Protein AF-A0A7C2AJS7-F1 (afdb_monomer_lite)

Secondary structure (DSSP, 8-state):
--HHHHHHHHHHHHTT-HHHHHHHTTTS-HHHHHHHHGGGTSPPEEEEPTT-SS-SEEEEETTEEEEE-----SSS---TTSTTS--

Structure (mmCIF, N/CA/C/O backbone):
data_AF-A0A7C2AJS7-F1
#
_entry.id   AF-A0A7C2AJS7-F1
#
loop_
_atom_site.group_PDB
_atom_site.id
_atom_site.type_symbol
_atom_site.label_atom_id
_atom_site.label_alt_id
_atom_site.label_comp_id
_atom_site.label_asym_id
_atom_site.label_entity_id
_atom_site.label_seq_id
_atom_site.pdbx_PDB_ins_code
_atom_site.Cartn_x
_atom_site.Cartn_y
_atom_site.Cartn_z
_atom_site.occupancy
_atom_site.B_iso_or_equiv
_atom_site.auth_seq_id
_atom_site.auth_comp_id
_atom_site.auth_asym_id
_atom_site.auth_atom_id
_atom_site.pdbx_PDB_model_num
ATOM 1 N N . MET A 1 1 ? 18.878 -6.380 -4.707 1.00 41.38 1 MET A N 1
ATOM 2 C CA . MET A 1 1 ? 18.235 -7.164 -3.625 1.00 41.38 1 MET A CA 1
ATOM 3 C C . MET A 1 1 ? 17.354 -6.331 -2.675 1.00 41.38 1 MET A C 1
ATOM 5 O O . MET A 1 1 ? 16.672 -6.942 -1.872 1.00 41.38 1 MET A O 1
ATOM 9 N N . GLY A 1 2 ? 17.306 -4.987 -2.758 1.00 49.41 2 GLY A N 1
ATOM 10 C CA . GLY A 1 2 ? 16.481 -4.155 -1.853 1.00 49.41 2 GLY A CA 1
ATOM 11 C C . GLY A 1 2 ? 15.018 -3.929 -2.272 1.00 49.41 2 GLY A C 1
ATOM 12 O O . GLY A 1 2 ? 14.161 -3.807 -1.404 1.00 49.41 2 GLY A O 1
ATOM 13 N N . GLY A 1 3 ? 14.708 -3.936 -3.576 1.00 58.50 3 GLY A N 1
ATOM 14 C CA . GLY A 1 3 ? 13.352 -3.644 -4.071 1.00 58.50 3 GLY A CA 1
ATOM 15 C C . GLY A 1 3 ? 12.274 -4.618 -3.578 1.00 58.50 3 GLY A C 1
ATOM 16 O O . GLY A 1 3 ? 11.159 -4.203 -3.284 1.00 58.50 3 GLY A O 1
ATOM 17 N N . SER A 1 4 ? 12.622 -5.894 -3.367 1.00 68.00 4 SER A N 1
ATOM 18 C CA . SER A 1 4 ? 11.657 -6.916 -2.940 1.00 68.00 4 SER A CA 1
ATOM 19 C C . SER A 1 4 ? 11.132 -6.726 -1.514 1.00 68.00 4 SER A C 1
ATOM 21 O O . SER A 1 4 ? 10.046 -7.210 -1.207 1.00 68.00 4 SER A O 1
ATOM 23 N N . ASN A 1 5 ? 11.874 -6.049 -0.631 1.00 86.06 5 ASN A N 1
ATOM 24 C CA . ASN A 1 5 ? 11.421 -5.813 0.741 1.00 86.06 5 ASN A CA 1
ATOM 25 C C . ASN A 1 5 ? 10.390 -4.682 0.792 1.00 86.06 5 ASN A C 1
ATOM 27 O O . ASN A 1 5 ? 9.326 -4.871 1.377 1.00 86.06 5 ASN A O 1
ATOM 31 N N . TYR A 1 6 ? 10.660 -3.561 0.115 1.00 90.44 6 TYR A N 1
ATOM 32 C CA . TYR A 1 6 ? 9.721 -2.438 0.029 1.00 90.44 6 TYR A CA 1
ATOM 33 C C . TYR A 1 6 ? 8.452 -2.803 -0.744 1.00 90.44 6 TYR A C 1
ATOM 35 O O . TYR A 1 6 ? 7.358 -2.423 -0.340 1.00 90.44 6 TYR A O 1
ATOM 43 N N . GLU A 1 7 ? 8.573 -3.606 -1.804 1.00 91.88 7 GLU A N 1
ATOM 44 C CA . GLU A 1 7 ? 7.419 -4.133 -2.540 1.00 91.88 7 GLU A CA 1
ATOM 45 C C . GLU A 1 7 ? 6.500 -4.964 -1.625 1.00 91.88 7 GLU A C 1
ATOM 47 O O . GLU A 1 7 ? 5.283 -4.771 -1.601 1.00 91.88 7 GLU A O 1
ATOM 52 N N . ARG A 1 8 ? 7.082 -5.862 -0.818 1.00 92.81 8 ARG A N 1
ATOM 53 C CA . ARG A 1 8 ? 6.331 -6.686 0.142 1.00 92.81 8 ARG A CA 1
ATOM 54 C C . ARG A 1 8 ? 5.693 -5.853 1.247 1.00 92.81 8 ARG A C 1
ATOM 56 O O . ARG A 1 8 ? 4.560 -6.144 1.623 1.00 92.81 8 ARG A O 1
ATOM 63 N N . GLU A 1 9 ? 6.402 -4.850 1.753 1.00 95.69 9 GLU A N 1
ATOM 64 C CA . GLU A 1 9 ? 5.891 -3.942 2.779 1.00 95.69 9 GLU A CA 1
ATOM 65 C C . GLU A 1 9 ? 4.701 -3.129 2.255 1.00 95.69 9 GLU A C 1
ATOM 67 O O . GLU A 1 9 ? 3.625 -3.170 2.854 1.00 95.69 9 GLU A O 1
ATOM 72 N N . LEU A 1 10 ? 4.843 -2.485 1.090 1.00 96.06 10 LEU A N 1
ATOM 73 C CA . LEU A 1 10 ? 3.762 -1.725 0.457 1.00 96.06 10 LEU A CA 1
ATOM 74 C C . LEU A 1 10 ? 2.555 -2.615 0.150 1.00 96.06 10 LEU A C 1
ATOM 76 O O . LEU A 1 10 ? 1.420 -2.232 0.433 1.00 96.06 10 LEU A O 1
ATOM 80 N N . LYS A 1 11 ? 2.785 -3.828 -0.368 1.00 96.44 11 LYS A N 1
ATOM 81 C CA . LYS A 1 11 ? 1.722 -4.819 -0.564 1.00 96.44 11 LYS A CA 1
ATOM 82 C C . LYS A 1 11 ? 0.982 -5.105 0.747 1.00 96.44 11 LYS A C 1
ATOM 84 O O . LYS A 1 11 ? -0.245 -5.072 0.753 1.00 96.44 11 LYS A O 1
ATOM 89 N N . GLY A 1 12 ? 1.702 -5.373 1.839 1.00 97.69 12 GLY A N 1
ATOM 90 C CA . GLY A 1 12 ? 1.103 -5.660 3.145 1.00 97.69 12 GLY A CA 1
ATOM 91 C C . GLY A 1 12 ? 0.280 -4.489 3.685 1.00 97.69 12 GLY A C 1
ATOM 92 O O . GLY A 1 12 ? -0.843 -4.697 4.138 1.00 97.69 12 GLY A O 1
ATOM 93 N N . ILE A 1 13 ? 0.781 -3.256 3.553 1.00 97.88 13 ILE A N 1
ATOM 94 C CA . ILE A 1 13 ? 0.041 -2.039 3.920 1.00 97.88 13 ILE A CA 1
ATOM 95 C C . ILE A 1 13 ? -1.267 -1.951 3.129 1.00 97.88 13 ILE A C 1
ATOM 97 O O . ILE A 1 13 ? -2.336 -1.831 3.722 1.00 97.88 13 ILE A O 1
ATOM 101 N N . LEU A 1 14 ? -1.200 -2.045 1.798 1.00 97.81 14 LEU A N 1
ATOM 102 C CA . LEU A 1 14 ? -2.364 -1.889 0.921 1.00 97.81 14 LEU A CA 1
ATOM 103 C C . LEU A 1 14 ? -3.415 -2.989 1.126 1.00 97.81 14 LEU A C 1
ATOM 105 O O . LEU A 1 14 ? -4.609 -2.707 1.053 1.00 97.81 14 LEU A O 1
ATOM 109 N N . GLN A 1 15 ? -2.990 -4.221 1.415 1.00 98.06 15 GLN A N 1
ATOM 110 C CA . GLN A 1 15 ? -3.889 -5.337 1.731 1.00 98.06 15 GLN A CA 1
ATOM 111 C C . GLN A 1 15 ? -4.483 -5.269 3.145 1.00 98.06 15 GLN A C 1
ATOM 113 O O . GLN A 1 15 ? -5.320 -6.103 3.485 1.00 98.06 15 GLN A O 1
ATOM 118 N N . GLY A 1 16 ? -4.063 -4.307 3.971 1.00 97.88 16 GLY A N 1
ATOM 119 C CA . GLY A 1 16 ? -4.489 -4.218 5.363 1.00 97.88 16 GLY A CA 1
ATOM 120 C C . GLY A 1 16 ? -3.937 -5.342 6.238 1.00 97.88 16 GLY A C 1
ATOM 121 O O . GLY A 1 16 ? -4.603 -5.791 7.168 1.00 97.88 16 GLY A O 1
ATOM 122 N N . ASP A 1 17 ? -2.716 -5.813 5.976 1.00 98.25 17 ASP A N 1
ATOM 123 C CA . ASP A 1 17 ? -2.065 -6.771 6.865 1.00 98.25 17 ASP A CA 1
ATOM 124 C C . ASP A 1 17 ? -1.726 -6.106 8.208 1.00 98.25 17 ASP A C 1
ATOM 126 O O . ASP A 1 17 ? -0.833 -5.259 8.316 1.00 98.25 17 ASP A O 1
ATOM 130 N N . LYS A 1 18 ? -2.438 -6.513 9.263 1.00 97.75 18 LYS A N 1
ATOM 131 C CA . LYS A 1 18 ? -2.323 -5.897 10.591 1.00 97.75 18 LYS A CA 1
ATOM 132 C C . LYS A 1 18 ? -0.909 -5.992 11.168 1.00 97.75 18 LYS A C 1
ATOM 134 O O . LYS A 1 18 ? -0.473 -5.066 11.847 1.00 97.75 18 LYS A O 1
ATOM 139 N N . SER A 1 19 ? -0.187 -7.083 10.906 1.00 97.94 19 SER A N 1
ATOM 140 C CA . SER A 1 19 ? 1.178 -7.265 11.415 1.00 97.94 19 SER A CA 1
ATOM 141 C C . SER A 1 19 ? 2.162 -6.291 10.759 1.00 97.94 19 SER A C 1
ATOM 143 O O . SER A 1 19 ? 2.952 -5.643 11.450 1.00 97.94 19 SER A O 1
ATOM 145 N N . THR A 1 20 ? 2.030 -6.100 9.447 1.00 97.94 20 THR A N 1
ATOM 146 C CA . THR A 1 20 ? 2.793 -5.139 8.654 1.00 97.94 20 THR A CA 1
ATOM 147 C C . THR A 1 20 ? 2.478 -3.726 9.120 1.00 97.94 20 THR A C 1
ATOM 149 O O . THR A 1 20 ? 3.400 -2.985 9.448 1.00 97.94 20 THR A O 1
ATOM 152 N N . LEU A 1 21 ? 1.196 -3.372 9.262 1.00 98.12 21 LEU A N 1
ATOM 153 C CA . LEU A 1 21 ? 0.775 -2.052 9.744 1.00 98.12 21 LEU A CA 1
ATOM 154 C C . LEU A 1 21 ? 1.358 -1.722 11.122 1.00 98.12 21 LEU A C 1
ATOM 156 O O . LEU A 1 21 ? 1.879 -0.628 11.326 1.00 98.12 21 LEU A O 1
ATOM 160 N N . LEU A 1 22 ? 1.318 -2.662 12.070 1.00 97.56 22 LEU A N 1
ATOM 161 C CA . LEU A 1 22 ? 1.907 -2.463 13.398 1.00 97.56 22 LEU A CA 1
ATOM 162 C C . LEU A 1 22 ? 3.430 -2.285 13.337 1.00 97.56 22 LEU A C 1
ATOM 164 O O . LEU A 1 22 ? 3.972 -1.470 14.080 1.00 97.56 22 LEU A O 1
ATOM 168 N N . SER A 1 23 ? 4.107 -3.017 12.451 1.00 97.19 23 SER A N 1
ATOM 169 C CA . SER A 1 23 ? 5.555 -2.913 12.260 1.00 97.19 23 SER A CA 1
ATOM 170 C C . SER A 1 23 ? 5.967 -1.556 11.678 1.00 97.19 23 SER A C 1
ATOM 172 O O . SER A 1 23 ? 6.855 -0.901 12.227 1.00 97.19 23 SER A O 1
ATOM 174 N N . VAL A 1 24 ? 5.304 -1.105 10.606 1.00 96.00 24 VAL A N 1
ATOM 175 C CA . VAL A 1 24 ? 5.668 0.134 9.890 1.00 96.00 24 VAL A CA 1
ATOM 176 C C . VAL A 1 24 ? 5.263 1.396 10.650 1.00 96.00 24 VAL A C 1
ATOM 178 O O . VAL A 1 24 ? 5.948 2.408 10.565 1.00 96.00 24 VAL A O 1
ATOM 181 N N . THR A 1 25 ? 4.195 1.336 11.453 1.00 97.50 25 THR A N 1
ATOM 182 C CA . THR A 1 25 ? 3.702 2.494 12.225 1.00 97.50 25 THR A CA 1
ATOM 183 C C . THR A 1 25 ? 4.301 2.614 13.626 1.00 97.50 25 THR A C 1
ATOM 185 O O . THR A 1 25 ? 3.910 3.501 14.385 1.00 97.50 25 THR A O 1
ATOM 188 N N . LYS A 1 26 ? 5.258 1.753 14.005 1.00 96.75 26 LYS A N 1
ATOM 189 C CA . LYS A 1 26 ? 5.826 1.719 15.368 1.00 96.75 26 LYS A CA 1
ATOM 190 C C . LYS A 1 26 ? 6.468 3.039 15.811 1.00 96.75 26 LYS A C 1
ATOM 192 O O . LYS A 1 26 ? 6.482 3.335 17.000 1.00 96.75 26 LYS A O 1
ATOM 197 N N . SER A 1 27 ? 7.018 3.795 14.862 1.00 96.31 27 SER A N 1
ATOM 198 C CA . SER A 1 27 ? 7.711 5.072 15.079 1.00 96.31 27 SER A CA 1
ATOM 199 C C . SER A 1 27 ? 6.903 6.282 14.611 1.00 96.31 27 SER A C 1
ATOM 201 O O . SER A 1 27 ? 7.395 7.403 14.684 1.00 96.31 27 SER A O 1
ATOM 203 N N . CYS A 1 28 ? 5.691 6.063 14.103 1.00 97.31 28 CYS A N 1
ATOM 204 C CA . CYS A 1 28 ? 4.807 7.130 13.661 1.00 97.31 28 CYS A CA 1
ATOM 205 C C . CYS A 1 28 ? 4.144 7.824 14.855 1.00 97.31 28 CYS A C 1
ATOM 207 O O . CYS A 1 28 ? 3.941 7.228 15.918 1.00 97.31 28 CYS A O 1
ATOM 209 N N . SER A 1 29 ? 3.740 9.075 14.657 1.00 98.19 29 SER A N 1
ATOM 210 C CA . SER A 1 29 ? 2.862 9.774 15.593 1.00 98.19 29 SER A CA 1
ATOM 211 C C . SER A 1 29 ? 1.509 9.052 15.731 1.00 98.19 29 SER A C 1
ATOM 213 O O . SER A 1 29 ? 1.099 8.313 14.826 1.00 98.19 29 SER A O 1
ATOM 215 N N . PRO A 1 30 ? 0.760 9.278 16.828 1.00 97.69 30 PRO A N 1
ATOM 216 C CA . PRO A 1 30 ? -0.566 8.683 17.004 1.00 97.69 30 PRO A CA 1
ATOM 217 C C . PRO A 1 30 ? -1.519 8.960 15.833 1.00 97.69 30 PRO A C 1
ATOM 219 O O . PRO A 1 30 ? -2.217 8.054 15.387 1.00 97.69 30 PRO A O 1
ATOM 222 N N . VAL A 1 31 ? -1.482 10.181 15.287 1.00 97.88 31 VAL A N 1
ATOM 223 C CA . VAL A 1 31 ? -2.325 10.608 14.158 1.00 97.88 31 VAL A CA 1
ATOM 224 C C . VAL A 1 31 ? -1.952 9.874 12.867 1.00 97.88 31 VAL A C 1
ATOM 226 O O . VAL A 1 31 ? -2.825 9.430 12.125 1.00 97.88 31 VAL A O 1
ATOM 229 N N . GLU A 1 32 ? -0.660 9.727 12.573 1.00 97.38 32 GLU A N 1
ATOM 230 C CA . GLU A 1 32 ? -0.206 8.964 11.403 1.00 97.38 32 GLU A CA 1
ATOM 231 C C . GLU A 1 32 ? -0.595 7.492 11.521 1.00 97.38 32 GLU A C 1
ATOM 233 O O . GLU A 1 32 ? -1.107 6.906 10.567 1.00 97.38 32 GLU A O 1
ATOM 238 N N . ARG A 1 33 ? -0.403 6.904 12.705 1.00 97.69 33 ARG A N 1
ATOM 239 C CA . ARG A 1 33 ? -0.766 5.512 12.965 1.00 97.69 33 ARG A CA 1
ATOM 240 C C . ARG A 1 33 ? -2.260 5.271 12.779 1.00 97.69 33 ARG A C 1
ATOM 242 O O . ARG A 1 33 ? -2.625 4.285 12.146 1.00 97.69 33 ARG A O 1
ATOM 249 N N . GLU A 1 34 ? -3.110 6.160 13.286 1.00 97.50 34 GLU A N 1
ATOM 250 C CA . GLU A 1 34 ? -4.561 6.088 13.085 1.00 97.50 34 GLU A CA 1
ATOM 251 C C . GLU A 1 34 ? -4.920 6.094 11.593 1.00 97.50 34 GLU A C 1
ATOM 253 O O . GLU A 1 34 ? -5.627 5.200 11.128 1.00 97.50 34 GLU A O 1
ATOM 258 N N . LYS A 1 35 ? -4.352 7.025 10.814 1.00 97.50 35 LYS A N 1
ATOM 259 C CA . LYS A 1 35 ? -4.584 7.112 9.362 1.00 97.50 35 LYS A CA 1
ATOM 260 C C . LYS A 1 35 ? -4.153 5.852 8.614 1.00 97.50 35 LYS A C 1
ATOM 262 O O . LYS A 1 35 ? -4.878 5.395 7.737 1.00 97.50 35 LYS A O 1
ATOM 267 N N . TYR A 1 36 ? -3.005 5.272 8.964 1.00 97.44 36 TYR A N 1
ATOM 268 C CA . TYR A 1 36 ? -2.561 4.002 8.380 1.00 97.44 36 TYR A CA 1
ATOM 269 C C . TYR A 1 36 ? -3.536 2.860 8.686 1.00 97.44 36 TYR A C 1
ATOM 271 O O . TYR A 1 36 ? -3.811 2.045 7.810 1.00 97.44 36 TYR A O 1
ATOM 279 N N . MET A 1 37 ? -4.087 2.803 9.902 1.00 97.94 37 MET A N 1
ATOM 280 C CA . MET A 1 37 ? -5.006 1.734 10.311 1.00 97.94 37 MET A CA 1
ATOM 281 C C . MET A 1 37 ? -6.362 1.790 9.596 1.00 97.94 37 MET A C 1
ATOM 283 O O . MET A 1 37 ? -7.009 0.753 9.480 1.00 97.94 37 MET A O 1
ATOM 287 N N . MET A 1 38 ? -6.769 2.939 9.044 1.00 97.50 38 MET A N 1
ATOM 288 C CA . MET A 1 38 ? -8.021 3.066 8.279 1.00 97.50 38 MET A CA 1
ATOM 289 C C . MET A 1 38 ? -8.092 2.132 7.061 1.00 97.50 38 MET A C 1
ATOM 291 O O . MET A 1 38 ? -9.184 1.801 6.603 1.00 97.50 38 MET A O 1
ATOM 295 N N . ILE A 1 39 ? -6.949 1.676 6.536 1.00 97.38 39 ILE A N 1
ATOM 296 C CA . ILE A 1 39 ? -6.912 0.725 5.417 1.00 97.38 39 ILE A CA 1
ATOM 297 C C . ILE A 1 39 ? -7.571 -0.621 5.763 1.00 97.38 39 ILE A C 1
ATOM 299 O O . ILE A 1 39 ? -8.012 -1.324 4.858 1.00 97.38 39 ILE A O 1
ATOM 303 N N . LEU A 1 40 ? -7.677 -0.964 7.056 1.00 98.00 40 LEU A N 1
ATOM 304 C CA . LEU A 1 40 ? -8.321 -2.190 7.538 1.00 98.00 40 LEU A CA 1
ATOM 305 C C . LEU A 1 40 ? -9.821 -2.237 7.220 1.00 98.00 40 LEU A C 1
ATOM 307 O O . LEU A 1 40 ? -10.354 -3.322 7.011 1.00 98.00 40 LEU A O 1
ATOM 311 N N . GLU A 1 41 ? -10.487 -1.082 7.146 1.00 97.44 41 GLU A N 1
ATOM 312 C CA . GLU A 1 41 ? -11.926 -0.996 6.857 1.00 97.44 41 GLU A CA 1
ATOM 313 C C . GLU A 1 41 ? -12.238 -1.319 5.391 1.00 97.44 41 GLU A C 1
ATOM 315 O O . GLU A 1 41 ? -13.260 -1.923 5.067 1.00 97.44 41 GLU A O 1
ATOM 320 N N . LYS A 1 42 ? -11.351 -0.906 4.477 1.00 97.19 42 LYS A N 1
ATOM 321 C CA . LYS A 1 42 ? -11.511 -1.115 3.034 1.00 97.19 42 LYS A CA 1
ATOM 322 C C . LYS A 1 42 ? -10.141 -1.353 2.380 1.00 97.19 42 LYS A C 1
ATOM 324 O O . LYS A 1 42 ? -9.576 -0.425 1.786 1.00 97.19 42 LYS A O 1
ATOM 329 N N . PRO A 1 43 ? -9.590 -2.572 2.491 1.00 97.94 43 PRO A N 1
ATOM 330 C CA . PRO A 1 43 ? -8.282 -2.895 1.938 1.00 97.94 43 PRO A CA 1
ATOM 331 C C . PRO A 1 43 ? -8.325 -3.019 0.412 1.00 97.94 43 PRO A C 1
ATOM 333 O O . PRO A 1 43 ? -9.384 -3.182 -0.202 1.00 97.94 43 PRO A O 1
ATOM 336 N N . PHE A 1 44 ? -7.151 -2.961 -0.209 1.00 98.56 44 PHE A N 1
ATOM 337 C CA . PHE A 1 44 ? -6.976 -3.277 -1.621 1.00 98.56 44 PHE A CA 1
ATOM 338 C C . PHE A 1 44 ? -6.807 -4.782 -1.827 1.00 98.56 44 PHE A C 1
ATOM 340 O O . PHE A 1 44 ? -6.130 -5.472 -1.063 1.00 98.56 44 PHE A O 1
ATOM 347 N N . VAL A 1 45 ? -7.326 -5.277 -2.945 1.00 98.06 45 VAL A N 1
ATOM 348 C CA . VAL A 1 45 ? -6.843 -6.516 -3.550 1.00 98.06 45 VAL A CA 1
ATOM 349 C C . VAL A 1 45 ? -5.566 -6.176 -4.309 1.00 98.06 45 VAL A C 1
ATOM 351 O O . VAL A 1 45 ? -5.585 -5.350 -5.220 1.00 98.06 45 VAL A O 1
ATOM 354 N N . VAL A 1 46 ? -4.451 -6.793 -3.919 1.00 97.06 46 VAL A N 1
ATOM 355 C CA . VAL A 1 46 ? -3.132 -6.515 -4.500 1.00 97.06 46 VAL A CA 1
ATOM 356 C C . VAL A 1 46 ? -2.534 -7.790 -5.073 1.00 97.06 46 VAL A C 1
ATOM 358 O O . VAL A 1 46 ? -2.388 -8.791 -4.365 1.00 97.06 46 VAL A O 1
ATOM 361 N N . VAL A 1 47 ? -2.139 -7.740 -6.342 1.00 93.56 47 VAL A N 1
ATOM 362 C CA . VAL A 1 47 ? -1.432 -8.827 -7.029 1.00 93.56 47 VAL A CA 1
ATOM 363 C C . VAL A 1 47 ? -0.058 -8.356 -7.493 1.00 93.56 47 VAL A C 1
ATOM 365 O O . VAL A 1 47 ? 0.127 -7.190 -7.837 1.00 93.56 47 VAL A O 1
ATOM 368 N N . ARG A 1 48 ? 0.914 -9.275 -7.486 1.00 90.75 48 ARG A N 1
ATOM 369 C CA . ARG A 1 48 ? 2.240 -9.028 -8.066 1.00 90.75 48 ARG A CA 1
ATOM 370 C C . ARG A 1 48 ? 2.168 -9.268 -9.565 1.00 90.75 48 ARG A C 1
ATOM 372 O O . ARG A 1 48 ? 1.628 -10.294 -9.984 1.00 90.75 48 ARG A O 1
ATOM 379 N N . ALA A 1 49 ? 2.732 -8.369 -10.355 1.00 85.94 49 ALA A N 1
ATOM 380 C CA . ALA A 1 49 ? 2.857 -8.587 -11.785 1.00 85.94 49 ALA A CA 1
ATOM 381 C C . ALA A 1 49 ? 3.969 -9.614 -12.049 1.00 85.94 49 ALA A C 1
ATOM 383 O O . ALA A 1 49 ? 5.137 -9.405 -11.718 1.00 85.94 49 ALA A O 1
ATOM 384 N N . ALA A 1 50 ? 3.608 -10.761 -12.625 1.00 75.94 50 ALA A N 1
ATOM 385 C CA . ALA A 1 50 ? 4.584 -11.778 -12.990 1.00 75.94 50 ALA A CA 1
ATOM 386 C C . ALA A 1 50 ? 5.553 -11.220 -14.044 1.00 75.94 50 ALA A C 1
ATOM 388 O O . ALA A 1 50 ? 5.122 -10.717 -15.078 1.00 75.94 50 ALA A O 1
ATOM 389 N N . GLY A 1 51 ? 6.858 -11.307 -13.779 1.00 70.25 51 GLY A N 1
ATOM 390 C CA . GLY A 1 51 ? 7.894 -10.888 -14.725 1.00 70.25 51 GLY A CA 1
ATOM 391 C C . GLY A 1 51 ? 8.077 -9.376 -14.896 1.00 70.25 51 GLY A C 1
ATOM 392 O O . GLY A 1 51 ? 8.837 -9.004 -15.780 1.00 70.25 51 GLY A O 1
ATOM 393 N N . SER A 1 52 ? 7.438 -8.528 -14.070 1.00 60.84 52 SER A N 1
ATOM 394 C CA . SER A 1 52 ? 7.584 -7.059 -14.106 1.00 60.84 52 SER A CA 1
ATOM 395 C C . SER A 1 52 ? 7.457 -6.492 -15.533 1.00 60.84 52 SER A C 1
ATOM 397 O O . SER A 1 52 ? 8.374 -5.890 -16.088 1.00 60.84 52 SER A O 1
ATOM 399 N N . TYR A 1 53 ? 6.303 -6.705 -16.177 1.00 65.56 53 TYR A N 1
ATOM 400 C CA . TYR A 1 53 ? 5.966 -6.085 -17.471 1.00 65.56 53 TYR A CA 1
ATOM 401 C C . TYR A 1 53 ? 5.696 -4.569 -17.312 1.00 65.56 53 TYR A C 1
ATOM 403 O O . TYR A 1 53 ? 4.624 -4.073 -17.651 1.00 65.56 53 TYR A O 1
ATOM 411 N N . GLY A 1 54 ? 6.664 -3.836 -16.752 1.00 77.38 54 GLY A N 1
ATOM 412 C CA . GLY A 1 54 ? 6.634 -2.390 -16.518 1.00 77.38 54 GLY A CA 1
ATOM 413 C C . GLY A 1 54 ? 5.979 -1.937 -15.211 1.00 77.38 54 GLY A C 1
ATOM 414 O O . GLY A 1 54 ? 5.866 -0.732 -15.003 1.00 77.38 54 GLY A O 1
ATOM 415 N N . VAL A 1 55 ? 5.515 -2.869 -14.370 1.00 87.19 55 VAL A N 1
ATOM 416 C CA . VAL A 1 55 ? 4.903 -2.597 -13.059 1.00 87.19 55 VAL A CA 1
ATOM 417 C C . VAL A 1 55 ? 5.207 -3.750 -12.102 1.00 87.19 55 VAL A C 1
ATOM 419 O O . VAL A 1 55 ? 5.317 -4.894 -12.544 1.00 87.19 55 VAL A O 1
ATOM 422 N N . ASP A 1 56 ? 5.273 -3.482 -10.801 1.00 90.56 56 ASP A N 1
ATOM 423 C CA . ASP A 1 56 ? 5.527 -4.498 -9.771 1.00 90.56 56 ASP A CA 1
ATOM 424 C C . ASP A 1 56 ? 4.230 -4.972 -9.101 1.00 90.56 56 ASP A C 1
ATOM 426 O O . ASP A 1 56 ? 4.014 -6.173 -8.903 1.00 90.56 56 ASP A O 1
ATOM 430 N N . LEU A 1 57 ? 3.336 -4.032 -8.775 1.00 93.56 57 LEU A N 1
ATOM 431 C CA . LEU A 1 57 ? 2.054 -4.297 -8.124 1.00 93.56 57 LEU A CA 1
ATOM 432 C C . LEU A 1 57 ? 0.887 -3.730 -8.933 1.00 93.56 57 LEU A C 1
ATOM 434 O O . LEU A 1 57 ? 0.949 -2.634 -9.491 1.00 93.56 57 LEU A O 1
ATOM 438 N N . VAL A 1 58 ? -0.221 -4.461 -8.906 1.00 95.12 58 VAL A N 1
ATOM 439 C CA . VAL A 1 58 ? -1.539 -3.986 -9.334 1.00 95.12 58 VAL A CA 1
ATOM 440 C C . VAL A 1 58 ? -2.422 -3.985 -8.094 1.00 95.12 58 VAL A C 1
ATOM 442 O O . VAL A 1 58 ? -2.588 -5.030 -7.458 1.00 95.12 58 VAL A O 1
ATOM 445 N N . ALA A 1 59 ? -2.973 -2.826 -7.741 1.00 97.19 59 ALA A N 1
ATOM 446 C CA . ALA A 1 59 ? -3.831 -2.656 -6.575 1.00 97.19 59 ALA A CA 1
ATOM 447 C C . ALA A 1 59 ? -5.217 -2.175 -7.006 1.00 97.19 59 ALA A C 1
ATOM 449 O O . ALA A 1 59 ? -5.351 -1.181 -7.721 1.00 97.19 59 ALA A O 1
ATOM 450 N N . VAL A 1 60 ? -6.252 -2.880 -6.551 1.00 97.94 60 VAL A N 1
ATOM 451 C CA . VAL A 1 60 ? -7.652 -2.590 -6.878 1.00 97.94 60 VAL A CA 1
ATOM 452 C C . VAL A 1 60 ? -8.478 -2.538 -5.602 1.00 97.94 60 VAL A C 1
ATOM 454 O O . VAL A 1 60 ? -8.445 -3.449 -4.775 1.00 97.94 60 VAL A O 1
ATOM 457 N N . ARG A 1 61 ? -9.260 -1.475 -5.461 1.00 97.00 61 ARG A N 1
ATOM 458 C CA . ARG A 1 61 ? -10.306 -1.303 -4.453 1.00 97.00 61 ARG A CA 1
ATOM 459 C C . ARG A 1 61 ? -11.496 -0.674 -5.165 1.00 97.00 61 ARG A C 1
ATOM 461 O O . ARG A 1 61 ? -11.289 0.126 -6.061 1.00 97.00 61 ARG A O 1
ATOM 468 N N . GLY A 1 62 ? -12.735 -1.020 -4.819 1.00 94.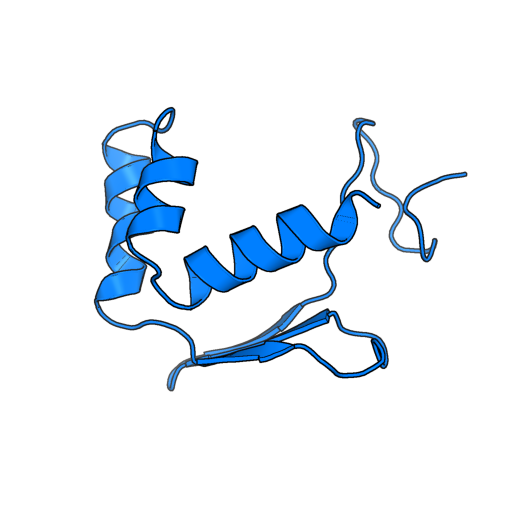94 62 GLY A N 1
ATOM 469 C CA . GLY A 1 62 ? -13.910 -0.674 -5.647 1.00 94.94 62 GLY A CA 1
ATOM 470 C C . GLY A 1 62 ? -14.080 0.805 -6.062 1.00 94.94 62 GLY A C 1
ATOM 471 O O . GLY A 1 62 ? -14.825 1.084 -6.990 1.00 94.94 62 GLY A O 1
ATOM 472 N N . ASP A 1 63 ? -13.410 1.744 -5.393 1.00 95.38 63 ASP A N 1
ATOM 473 C CA . ASP A 1 63 ? -13.352 3.180 -5.699 1.00 95.38 63 ASP A CA 1
ATOM 474 C C . ASP A 1 63 ? -12.111 3.628 -6.497 1.00 95.38 63 ASP A C 1
ATOM 476 O O . ASP A 1 63 ? -12.149 4.673 -7.138 1.00 95.38 63 ASP A O 1
ATOM 480 N N . VAL A 1 64 ? -11.001 2.885 -6.450 1.00 96.38 64 VAL A N 1
ATOM 481 C CA . VAL A 1 64 ? -9.726 3.287 -7.057 1.00 96.38 64 VAL A CA 1
ATOM 482 C C . VAL A 1 64 ? -8.869 2.076 -7.426 1.00 96.38 64 VAL A C 1
ATOM 484 O O . VAL A 1 64 ? -8.743 1.109 -6.676 1.00 96.38 64 VAL A O 1
ATOM 487 N N . SER A 1 65 ? -8.241 2.146 -8.597 1.00 96.62 65 SER A N 1
ATOM 488 C CA . SER A 1 65 ? -7.280 1.150 -9.073 1.00 96.62 65 SER A CA 1
ATOM 489 C C . SER A 1 65 ? -6.019 1.842 -9.557 1.00 96.62 65 SER A C 1
ATOM 491 O O . SER A 1 65 ? -6.103 2.899 -10.181 1.00 96.62 65 SER A O 1
ATOM 493 N N . PHE A 1 66 ? -4.861 1.253 -9.283 1.00 95.56 66 PHE A N 1
ATOM 494 C CA . PHE A 1 66 ? -3.590 1.789 -9.748 1.00 95.56 66 PHE A CA 1
ATOM 495 C C . PHE A 1 66 ? -2.551 0.695 -9.976 1.00 95.56 66 PHE A C 1
ATOM 497 O O . PHE A 1 66 ? -2.605 -0.403 -9.414 1.00 95.56 66 PHE A O 1
ATOM 504 N N . LEU A 1 67 ? -1.591 1.043 -10.823 1.00 94.12 67 LEU A N 1
ATOM 505 C CA . LEU A 1 67 ? -0.386 0.276 -11.078 1.00 94.12 67 LEU A CA 1
ATOM 506 C C . LEU A 1 67 ? 0.766 0.941 -10.326 1.00 94.12 67 LEU A C 1
ATOM 508 O O . LEU A 1 67 ? 0.864 2.168 -10.331 1.00 94.12 67 LEU A O 1
ATOM 512 N N . ALA A 1 68 ? 1.618 0.152 -9.679 1.00 91.44 68 ALA A N 1
ATOM 513 C CA . ALA A 1 68 ? 2.753 0.663 -8.922 1.00 91.44 68 ALA A CA 1
ATOM 514 C C . ALA A 1 68 ? 4.056 -0.010 -9.360 1.00 91.44 68 ALA A C 1
ATOM 516 O O . ALA A 1 68 ? 4.169 -1.235 -9.372 1.00 91.44 68 ALA A O 1
ATOM 517 N N . GLU A 1 69 ? 5.038 0.829 -9.673 1.00 89.81 69 GLU A N 1
ATOM 518 C CA . GLU A 1 69 ? 6.447 0.483 -9.855 1.00 89.81 69 GLU A CA 1
ATOM 519 C C . GLU A 1 69 ? 7.188 0.919 -8.585 1.00 89.81 69 GLU A C 1
ATOM 521 O O . GLU A 1 69 ? 7.118 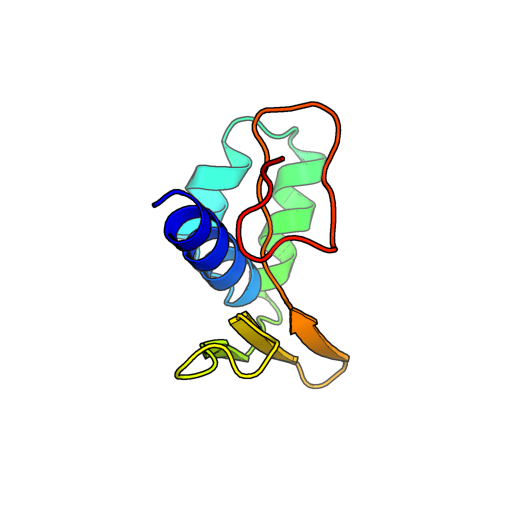2.090 -8.193 1.00 89.81 69 GLU A O 1
ATOM 526 N N . ILE A 1 70 ? 7.878 -0.005 -7.917 1.00 88.56 70 ILE A N 1
ATOM 527 C CA . ILE A 1 70 ? 8.554 0.264 -6.651 1.00 88.56 70 ILE A CA 1
ATOM 528 C C . ILE A 1 70 ? 10.027 0.544 -6.929 1.00 88.56 70 ILE A C 1
ATOM 530 O O . ILE A 1 70 ? 10.788 -0.301 -7.396 1.00 88.56 70 ILE A O 1
ATOM 534 N N . LYS A 1 71 ? 10.464 1.745 -6.551 1.00 86.00 71 LYS A N 1
ATOM 535 C CA . LYS A 1 71 ? 11.873 2.137 -6.578 1.00 86.00 71 LYS A CA 1
ATOM 536 C C . LYS A 1 71 ? 12.309 2.618 -5.203 1.00 86.00 71 LYS A C 1
ATOM 538 O O . LYS A 1 71 ? 11.583 3.327 -4.516 1.00 86.00 71 LYS A O 1
ATOM 543 N N . SER A 1 72 ? 13.517 2.232 -4.816 1.00 85.81 72 SER A N 1
ATOM 544 C CA . SER A 1 72 ? 14.138 2.620 -3.550 1.00 85.81 72 SER A CA 1
ATOM 545 C C . SER A 1 72 ? 15.562 3.090 -3.811 1.00 85.81 72 SER A C 1
ATOM 547 O O . SER A 1 72 ? 16.288 2.426 -4.554 1.00 85.81 72 SER A O 1
ATOM 549 N N . SER A 1 73 ? 15.975 4.177 -3.168 1.00 85.06 73 SER A N 1
ATOM 550 C CA . SER A 1 73 ? 17.346 4.687 -3.192 1.00 85.06 73 SER A CA 1
ATOM 551 C C . SER A 1 73 ? 17.807 4.952 -1.764 1.00 85.06 73 SER A C 1
ATOM 553 O O . SER A 1 73 ? 17.001 5.284 -0.899 1.00 85.06 73 SER A O 1
ATOM 555 N N . ASN A 1 74 ? 19.102 4.777 -1.518 1.00 85.31 74 ASN A N 1
ATOM 556 C CA . ASN A 1 74 ? 19.765 5.240 -0.300 1.00 85.31 74 ASN A CA 1
ATOM 557 C C . ASN A 1 74 ? 20.394 6.636 -0.478 1.00 85.31 74 ASN A C 1
ATOM 559 O O . ASN A 1 74 ? 21.048 7.124 0.439 1.00 85.31 74 ASN A O 1
ATOM 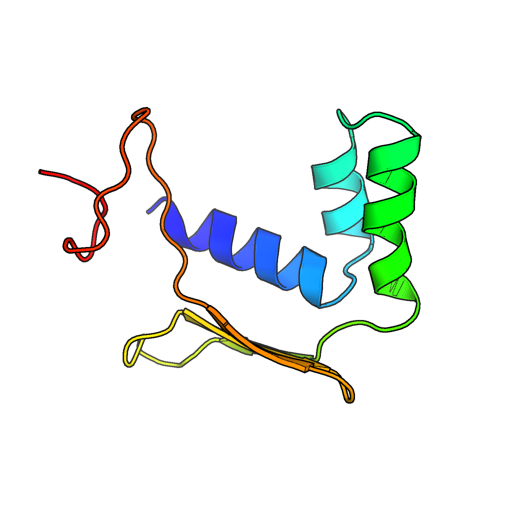563 N N . SER A 1 75 ? 20.240 7.238 -1.660 1.00 88.75 75 SER A N 1
ATOM 564 C CA . SER A 1 75 ? 20.596 8.619 -1.972 1.00 88.75 75 SER A CA 1
ATOM 565 C C . SER A 1 75 ? 19.350 9.500 -1.920 1.00 88.75 75 SER A C 1
ATOM 567 O O . SER A 1 75 ? 18.246 9.037 -2.209 1.00 88.75 75 SER A O 1
ATOM 569 N N . ASP A 1 76 ? 19.550 10.787 -1.644 1.00 89.56 76 ASP A N 1
ATOM 570 C CA . ASP A 1 76 ? 18.495 11.806 -1.643 1.00 89.56 76 ASP A CA 1
ATOM 571 C C . ASP A 1 76 ? 17.886 12.043 -3.037 1.00 89.56 76 A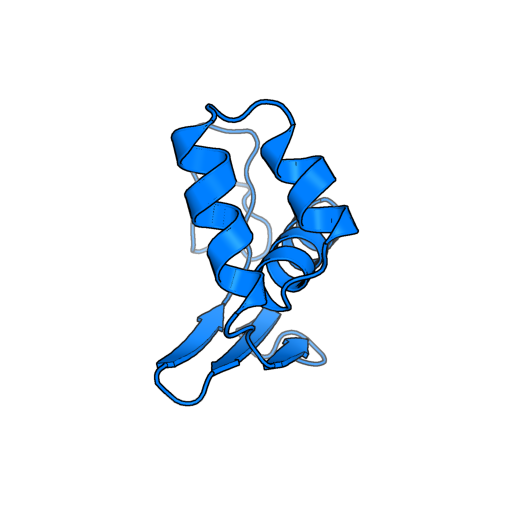SP A C 1
ATOM 573 O O . ASP A 1 76 ? 16.863 12.711 -3.170 1.00 89.56 76 ASP A O 1
ATOM 577 N N . THR A 1 77 ? 18.503 11.500 -4.095 1.00 87.31 77 THR A N 1
ATOM 578 C CA . THR A 1 77 ? 17.984 11.554 -5.466 1.00 87.31 77 THR A CA 1
ATOM 579 C C . THR A 1 77 ? 17.597 10.160 -5.965 1.00 87.31 77 THR A C 1
ATOM 581 O O . THR A 1 77 ? 18.356 9.194 -5.848 1.00 87.31 77 THR A O 1
ATOM 584 N N . LEU A 1 78 ? 16.404 10.064 -6.561 1.00 83.25 78 LEU A N 1
ATOM 585 C CA . LEU A 1 78 ? 15.873 8.854 -7.188 1.00 83.25 78 LEU A CA 1
ATOM 586 C C . LEU A 1 78 ? 15.669 9.097 -8.688 1.00 83.25 78 LEU A C 1
ATOM 588 O O . LEU A 1 78 ? 14.849 9.921 -9.087 1.00 83.25 78 LEU A O 1
ATOM 592 N N . HIS A 1 79 ? 16.397 8.363 -9.529 1.00 81.38 79 HIS A N 1
ATOM 593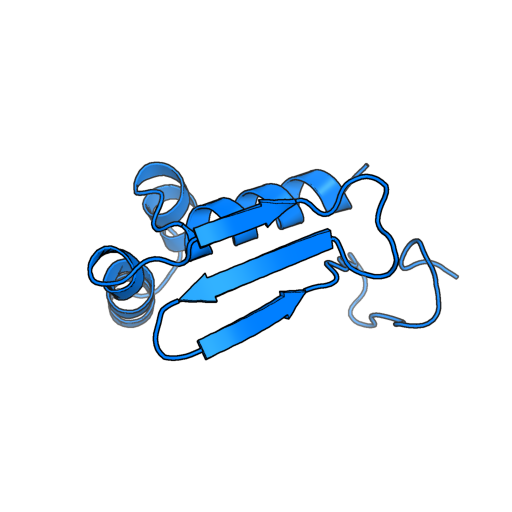 C CA . HIS A 1 79 ? 16.234 8.427 -10.982 1.00 81.38 79 HIS A CA 1
ATOM 594 C C . HIS A 1 79 ? 15.242 7.366 -11.471 1.00 81.38 79 HIS A C 1
ATOM 596 O O . HIS A 1 79 ? 15.421 6.174 -11.229 1.00 81.38 79 HIS A O 1
ATOM 602 N N . PHE A 1 80 ? 14.217 7.796 -12.208 1.00 76.56 80 PHE A N 1
ATOM 603 C CA . PHE A 1 80 ? 13.164 6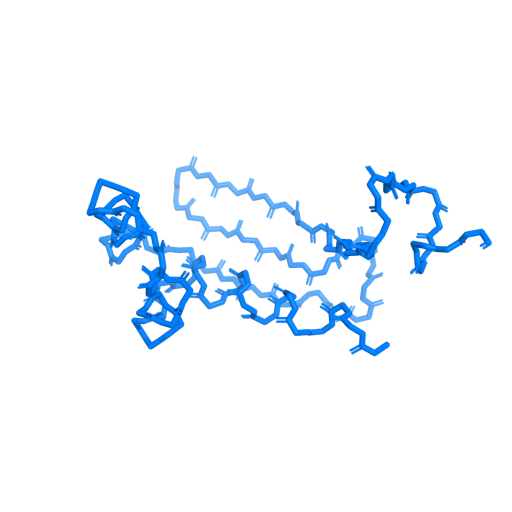.912 -12.726 1.00 76.56 80 PHE A CA 1
ATOM 604 C C . PHE A 1 80 ? 13.565 6.122 -13.981 1.00 76.56 80 PHE A C 1
ATOM 606 O O . PHE A 1 80 ? 12.903 5.145 -14.318 1.00 76.56 80 PHE A O 1
ATOM 613 N N . SER A 1 81 ? 14.641 6.524 -14.662 1.00 70.38 81 SER A N 1
ATOM 614 C CA . SER A 1 81 ? 15.087 5.948 -15.937 1.00 70.38 81 SER A CA 1
ATOM 615 C C . SER A 1 81 ? 15.931 4.678 -15.808 1.00 70.38 81 SER A C 1
ATOM 617 O O . SER A 1 81 ? 16.155 4.009 -16.815 1.00 70.38 81 SER A O 1
ATOM 619 N N . SER A 1 82 ? 16.411 4.323 -14.611 1.00 57.12 82 SER A N 1
ATOM 620 C CA . SER A 1 82 ? 17.221 3.119 -14.426 1.00 57.12 82 SER A CA 1
ATOM 621 C C . SER A 1 82 ? 16.414 1.998 -13.773 1.00 57.12 82 SER A C 1
ATOM 623 O O . SER A 1 82 ? 15.724 2.175 -12.766 1.00 57.12 82 SER A O 1
ATOM 625 N N . ILE A 1 83 ? 16.542 0.798 -14.339 1.00 58.19 83 ILE A N 1
ATOM 626 C CA . ILE A 1 83 ? 15.919 -0.444 -13.850 1.00 58.19 83 ILE A CA 1
ATOM 627 C C . ILE A 1 83 ? 16.435 -0.817 -12.434 1.00 58.19 83 ILE A C 1
ATOM 629 O O . ILE A 1 83 ? 15.898 -1.707 -11.786 1.00 58.19 83 ILE A O 1
ATOM 633 N N . GLY A 1 84 ? 17.433 -0.102 -11.894 1.00 54.38 84 GLY A N 1
ATOM 634 C CA . GLY A 1 84 ? 18.048 -0.405 -10.597 1.00 54.38 84 GLY A CA 1
ATOM 635 C C . GLY A 1 84 ? 18.338 0.780 -9.676 1.00 54.38 84 GLY A C 1
ATOM 636 O O . GLY A 1 84 ? 19.021 0.576 -8.675 1.00 54.38 84 GLY A O 1
ATOM 637 N N . GLY A 1 85 ? 17.879 1.998 -9.983 1.00 47.97 85 GLY A N 1
ATOM 638 C CA . GLY A 1 85 ? 18.105 3.166 -9.120 1.00 47.97 85 GLY A CA 1
ATOM 639 C C . GLY A 1 85 ? 19.583 3.519 -8.878 1.00 47.97 85 GLY A C 1
ATOM 640 O O . GLY A 1 85 ? 19.897 4.107 -7.850 1.00 47.97 85 GLY A O 1
ATOM 641 N N . LYS A 1 86 ? 20.497 3.159 -9.789 1.00 36.56 86 LYS A N 1
ATOM 642 C CA . LYS A 1 86 ? 21.911 3.570 -9.750 1.00 36.56 86 LYS A CA 1
ATOM 643 C C . LYS A 1 86 ? 22.364 4.113 -11.105 1.00 36.56 86 LYS A C 1
ATOM 645 O O . LYS A 1 86 ? 21.971 3.562 -12.135 1.00 36.56 86 LYS A O 1
ATOM 650 N N . LEU A 1 87 ? 23.159 5.181 -11.056 1.00 40.84 87 LEU A N 1
ATOM 651 C CA . LEU A 1 87 ? 24.199 5.495 -12.038 1.00 40.84 87 LEU A CA 1
ATOM 652 C C . LEU A 1 87 ? 25.511 4.896 -11.521 1.00 40.84 87 LEU A C 1
ATOM 654 O O . LEU A 1 87 ? 25.700 4.926 -10.280 1.00 40.84 87 LEU A O 1
#

Sequence (87 aa):
MGGSNYERELKGILQGDKSTLLSVTKSCSPVEREKYMMILEKPFVVVRAAGSYGVDLVAVRGDVSFLAEIKSSNSDTLHFSSIGGKL

Foldseek 3Di:
DPQVVVLVLVLCLQQQPVVSLCVVCVPPDPVVSVVSNVCNVWHWDKDADPPPPVFGIWTDTPVDTDTHHTDDDPDPDADPPDPHRDD

Radius of gyration: 14.21 Å; chains: 1; bounding box: 38×24×34 Å

pLDDT: mean 87.57, std 15.52, range [36.56, 98.56]